Protein AF-A0A7X6P0I4-F1 (afdb_monomer_lite)

Radius of gyration: 16.03 Å; chains: 1; bounding box: 29×47×34 Å

Foldseek 3Di:
DQAPQFFDSGAADAECEAEAQADLCPNRRVRRPPHHVAYAHEHCDCPGPSNVVHPHYHNDHRVVVVVVVCVVVVNDDDPVVPPDDPPPPPPDD

Sequence (93 aa):
GHDRQIGTTGVVVNPDLYLAFGISGAVQHTAGLGHPDHIVSVNTDPHCPMMAMADLAVVADANATLDALAALLGFSQRIDDLDEPDAQEASHG

Structure (mmCIF, N/CA/C/O backbone):
data_AF-A0A7X6P0I4-F1
#
_entry.id   AF-A0A7X6P0I4-F1
#
loop_
_atom_site.group_PDB
_atom_site.id
_atom_site.type_symbol
_atom_site.label_atom_id
_atom_site.label_alt_id
_atom_site.label_comp_id
_atom_site.label_asym_id
_atom_site.label_entity_id
_atom_site.label_seq_id
_atom_site.pdbx_PDB_ins_code
_atom_site.Cartn_x
_atom_site.Cartn_y
_atom_site.Cartn_z
_atom_site.occupancy
_atom_site.B_iso_or_equiv
_atom_site.auth_seq_id
_atom_site.auth_comp_id
_atom_site.auth_asym_id
_atom_site.auth_atom_id
_atom_site.pdbx_PDB_model_num
ATOM 1 N N . GLY A 1 1 ? -2.806 19.301 0.437 1.00 52.19 1 GLY A N 1
ATOM 2 C CA . GLY A 1 1 ? -1.446 18.706 0.336 1.00 52.19 1 GLY A CA 1
ATOM 3 C C . GLY A 1 1 ? -1.253 17.602 1.359 1.00 52.19 1 GLY A C 1
ATOM 4 O O . GLY A 1 1 ? -1.021 16.460 0.990 1.00 52.19 1 GL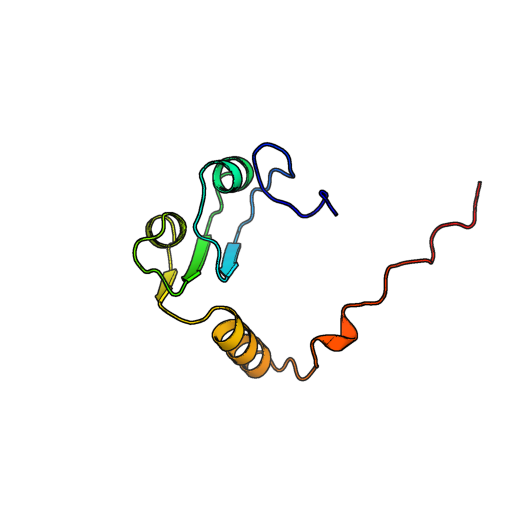Y A O 1
ATOM 5 N N . HIS A 1 2 ? -1.423 1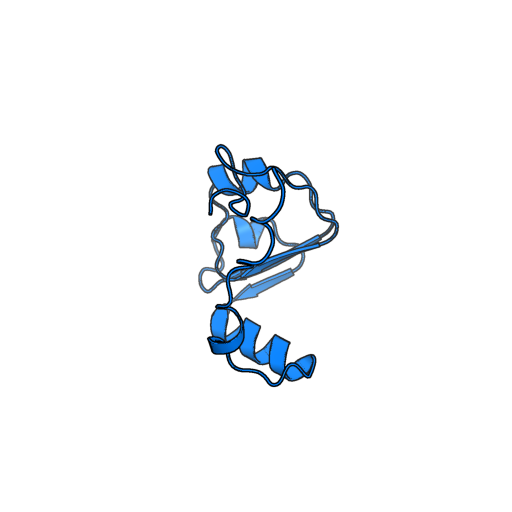7.938 2.637 1.00 62.81 2 HIS A N 1
ATOM 6 C CA . HIS A 1 2 ? -1.425 16.983 3.750 1.00 62.81 2 HIS A CA 1
ATOM 7 C C . HIS A 1 2 ? -2.764 16.241 3.905 1.00 62.81 2 HIS A C 1
ATOM 9 O O . HIS A 1 2 ? -2.798 15.153 4.464 1.00 62.81 2 HIS A O 1
ATOM 15 N N . ASP A 1 3 ? -3.847 16.781 3.341 1.00 74.38 3 ASP A N 1
ATOM 16 C CA . ASP A 1 3 ? -5.222 16.271 3.504 1.00 74.38 3 ASP A CA 1
ATOM 17 C C . ASP A 1 3 ? -5.449 14.889 2.877 1.00 74.38 3 ASP A C 1
ATOM 19 O O . ASP A 1 3 ? -6.446 14.236 3.151 1.00 74.38 3 ASP A O 1
ATOM 23 N N . ARG A 1 4 ? -4.527 14.436 2.019 1.00 82.06 4 ARG A N 1
ATOM 24 C CA . ARG A 1 4 ? -4.560 13.101 1.399 1.00 82.06 4 ARG A CA 1
ATOM 25 C C . ARG A 1 4 ? -3.466 12.172 1.925 1.00 82.06 4 ARG A C 1
ATOM 27 O O . ARG A 1 4 ? -3.428 11.006 1.546 1.00 82.06 4 ARG A O 1
ATOM 34 N N . GLN A 1 5 ? -2.552 12.676 2.756 1.00 88.12 5 GLN A N 1
ATOM 35 C CA . GLN A 1 5 ? -1.473 11.864 3.301 1.00 88.12 5 GLN A CA 1
ATOM 36 C C . GLN A 1 5 ? -2.029 10.986 4.419 1.00 88.12 5 GLN A C 1
ATOM 38 O O . GLN A 1 5 ? -2.546 11.505 5.401 1.00 88.12 5 GLN A O 1
ATOM 43 N N . ILE A 1 6 ? -1.886 9.670 4.293 1.00 88.69 6 ILE A N 1
ATOM 44 C CA . ILE A 1 6 ? -2.267 8.720 5.341 1.00 88.69 6 ILE A CA 1
ATOM 45 C C . ILE A 1 6 ? -1.093 8.556 6.309 1.00 88.69 6 ILE A C 1
ATOM 47 O O . ILE A 1 6 ? 0.048 8.374 5.877 1.00 88.69 6 ILE A O 1
ATOM 51 N N . GLY A 1 7 ? -1.361 8.614 7.614 1.00 87.19 7 GLY A N 1
ATOM 52 C CA . GLY A 1 7 ? -0.370 8.250 8.626 1.00 87.19 7 GLY A CA 1
ATOM 53 C C . GLY A 1 7 ? -0.430 9.046 9.925 1.00 87.19 7 GLY A C 1
ATOM 54 O O . GLY A 1 7 ? -1.349 9.822 10.158 1.00 87.19 7 GLY A O 1
ATOM 55 N N . THR A 1 8 ? 0.591 8.885 10.771 1.00 77.62 8 THR A N 1
ATOM 56 C CA . THR A 1 8 ? 0.663 9.447 12.138 1.00 77.62 8 THR A CA 1
ATOM 57 C C . THR A 1 8 ? 0.516 10.966 12.228 1.00 77.62 8 THR A C 1
ATOM 59 O O . THR A 1 8 ? 0.145 11.481 13.276 1.00 77.62 8 THR A O 1
ATOM 62 N N . THR A 1 9 ? 0.854 11.688 11.160 1.00 82.50 9 THR A N 1
ATOM 63 C CA . THR A 1 9 ? 0.737 13.155 11.066 1.00 82.50 9 THR A CA 1
ATOM 64 C C . THR A 1 9 ? -0.256 13.592 9.989 1.00 82.50 9 THR A C 1
ATOM 66 O O . THR A 1 9 ? -0.303 14.772 9.647 1.00 82.50 9 THR A O 1
ATOM 69 N N . GLY A 1 10 ? -0.971 12.635 9.399 1.00 83.81 10 GLY A N 1
ATOM 70 C CA . GLY A 1 10 ? -1.895 12.836 8.295 1.00 83.81 10 GLY A CA 1
ATOM 71 C C . GLY A 1 10 ? -3.311 12.409 8.669 1.00 83.81 10 GLY A C 1
ATOM 72 O O . GLY A 1 10 ? -3.716 12.471 9.829 1.00 83.81 10 GLY A O 1
ATOM 73 N N . VAL A 1 11 ? -4.067 11.979 7.669 1.00 87.56 11 VAL A N 1
ATOM 74 C CA . VAL A 1 11 ? -5.438 11.502 7.824 1.00 87.56 11 VAL A CA 1
ATOM 75 C C . VAL A 1 11 ? -5.443 10.043 8.266 1.00 87.56 11 VAL A C 1
ATOM 77 O O . VAL A 1 11 ? -4.640 9.227 7.805 1.00 87.56 11 VAL A O 1
ATOM 80 N N . VAL A 1 12 ? -6.379 9.732 9.161 1.00 90.69 12 VAL A N 1
ATOM 81 C CA . VAL A 1 12 ? -6.724 8.361 9.530 1.00 90.69 12 VAL A CA 1
ATOM 82 C C . VAL A 1 12 ? -7.923 7.922 8.697 1.00 90.69 12 VAL A C 1
ATOM 84 O O . VAL A 1 12 ? -8.925 8.634 8.639 1.00 90.69 12 VAL A O 1
ATOM 87 N N . VAL A 1 13 ? -7.823 6.763 8.056 1.00 92.00 13 VAL A N 1
ATOM 88 C CA . VAL A 1 13 ? -8.870 6.186 7.204 1.00 92.00 13 VAL A CA 1
ATOM 89 C C . VAL A 1 13 ? -9.265 4.795 7.699 1.00 92.00 13 VAL A C 1
ATOM 91 O O . VAL A 1 13 ? -8.545 4.193 8.490 1.00 92.00 13 VAL A O 1
ATOM 94 N N . ASN A 1 14 ? -10.421 4.294 7.256 1.00 93.56 14 ASN A N 1
ATOM 95 C CA . ASN A 1 14 ? -10.853 2.915 7.499 1.00 93.56 14 ASN A CA 1
ATOM 96 C C . ASN A 1 14 ? -11.646 2.390 6.285 1.00 93.56 14 ASN A C 1
ATOM 98 O O . ASN A 1 14 ? -12.876 2.410 6.317 1.00 93.56 14 ASN A O 1
ATOM 102 N N . PRO A 1 15 ? -10.971 2.071 5.167 1.00 94.56 15 PRO A N 1
ATOM 103 C CA . PRO A 1 15 ? -11.640 1.775 3.904 1.00 94.56 15 PRO A CA 1
ATOM 104 C C . PRO A 1 15 ? -12.024 0.296 3.769 1.00 94.56 15 PRO A C 1
ATOM 106 O O . PRO A 1 15 ? -11.266 -0.577 4.174 1.00 94.56 15 PRO A O 1
ATOM 109 N N . ASP A 1 16 ? -13.124 0.008 3.074 1.00 97.50 16 ASP A N 1
ATOM 110 C CA . ASP A 1 16 ? -13.499 -1.374 2.730 1.00 97.50 16 ASP A CA 1
ATOM 111 C C . ASP A 1 16 ? -12.447 -2.032 1.806 1.00 97.50 16 ASP A C 1
ATOM 113 O O . ASP A 1 16 ? -12.164 -3.224 1.886 1.00 97.50 16 ASP A O 1
ATOM 117 N N . LEU A 1 17 ? -11.818 -1.247 0.924 1.00 96.75 17 LEU A N 1
ATOM 118 C CA . LEU A 1 17 ? -10.745 -1.696 0.037 1.00 96.75 17 LEU A CA 1
ATOM 119 C C . LEU A 1 17 ? -9.614 -0.671 -0.002 1.00 96.75 17 LEU A C 1
ATOM 121 O O . LEU A 1 17 ? -9.817 0.492 -0.358 1.00 96.75 17 LEU A O 1
ATOM 125 N N . TYR A 1 18 ? -8.403 -1.131 0.292 1.00 97.38 18 TYR A N 1
ATOM 126 C CA . TYR A 1 18 ? -7.181 -0.350 0.198 1.00 97.38 18 TYR A CA 1
ATOM 127 C C . TYR A 1 18 ? -6.268 -0.877 -0.913 1.00 97.38 18 TYR A C 1
ATOM 129 O O . TYR A 1 18 ? -5.835 -2.029 -0.891 1.00 97.38 18 TYR A O 1
ATOM 137 N N . LEU A 1 19 ? -5.948 -0.014 -1.882 1.00 97.31 19 LEU A N 1
ATOM 138 C CA . LEU A 1 19 ? -5.046 -0.323 -2.992 1.00 97.31 19 LEU A CA 1
ATOM 139 C C . LEU A 1 19 ? -3.689 0.363 -2.778 1.00 97.31 19 LEU A C 1
ATOM 141 O O . LEU A 1 19 ? -3.563 1.582 -2.891 1.00 97.31 19 LEU A O 1
ATOM 145 N N . ALA A 1 20 ? -2.663 -0.428 -2.483 1.00 97.25 20 ALA A N 1
ATOM 146 C CA . ALA A 1 20 ? -1.307 0.023 -2.215 1.00 97.25 20 ALA A CA 1
ATOM 147 C C . ALA A 1 20 ? -0.397 -0.172 -3.436 1.00 97.25 20 ALA A C 1
ATOM 149 O O . ALA A 1 20 ? 0.235 -1.213 -3.600 1.00 97.25 20 ALA A O 1
ATOM 150 N N . PHE A 1 21 ? -0.278 0.855 -4.276 1.00 97.75 21 PHE A N 1
ATOM 151 C CA . PHE A 1 21 ? 0.655 0.870 -5.406 1.00 97.75 21 PHE A CA 1
ATOM 152 C C . PHE A 1 21 ? 1.986 1.514 -4.991 1.00 97.75 21 PHE A C 1
ATOM 154 O O . PHE A 1 21 ? 2.044 2.709 -4.714 1.00 97.75 21 PHE A O 1
ATOM 161 N N . GLY A 1 22 ? 3.058 0.721 -4.904 1.00 96.88 22 GLY A N 1
ATOM 162 C CA . GLY A 1 22 ? 4.408 1.199 -4.576 1.00 96.88 22 GLY A CA 1
ATOM 163 C C . GLY A 1 22 ? 4.620 1.612 -3.112 1.00 96.88 22 GLY A C 1
ATOM 164 O O . GLY A 1 22 ? 5.643 2.208 -2.780 1.00 96.88 22 GLY A O 1
ATOM 165 N N . ILE A 1 23 ? 3.683 1.297 -2.213 1.00 97.12 23 ILE A N 1
ATOM 166 C CA . ILE A 1 23 ? 3.781 1.630 -0.786 1.00 97.12 23 ILE A CA 1
ATOM 167 C C . ILE A 1 23 ? 4.502 0.506 -0.043 1.00 97.12 23 ILE A C 1
ATOM 169 O O . ILE A 1 23 ? 4.119 -0.656 -0.139 1.00 97.12 23 ILE A O 1
ATOM 173 N N . SER A 1 24 ? 5.542 0.845 0.720 1.00 95.38 24 SER A N 1
ATOM 174 C CA . SER A 1 24 ? 6.308 -0.134 1.506 1.00 95.38 24 SER A CA 1
ATOM 175 C C . SER A 1 24 ? 5.601 -0.565 2.793 1.00 95.38 24 SER A C 1
ATOM 177 O O . SER A 1 24 ? 5.847 -1.656 3.293 1.00 95.38 24 SER A O 1
ATOM 179 N N . GLY A 1 25 ? 4.712 0.273 3.334 1.00 93.31 25 GLY A N 1
ATOM 180 C CA . GLY A 1 25 ? 4.010 0.010 4.593 1.00 93.31 25 GLY A CA 1
ATOM 181 C C . GLY A 1 25 ? 4.813 0.389 5.836 1.00 93.31 25 GLY A C 1
ATOM 182 O O . GLY A 1 25 ? 4.776 -0.324 6.834 1.00 93.31 25 GLY A O 1
ATOM 183 N N . ALA A 1 26 ? 5.546 1.506 5.792 1.00 93.56 26 ALA A N 1
ATOM 184 C CA . ALA A 1 26 ? 6.183 2.069 6.981 1.00 93.56 26 ALA A CA 1
ATOM 185 C C . ALA A 1 26 ? 5.165 2.262 8.123 1.00 93.56 26 ALA A C 1
ATOM 187 O O . ALA A 1 26 ? 4.019 2.637 7.874 1.00 93.56 26 ALA A O 1
ATOM 188 N N . VAL A 1 27 ? 5.594 2.059 9.374 1.00 91.31 27 VAL A N 1
ATOM 189 C CA . VAL A 1 27 ? 4.721 2.117 10.568 1.00 91.31 27 VAL A CA 1
ATOM 190 C C . VAL A 1 27 ? 3.936 3.427 10.648 1.00 91.31 27 VAL A C 1
ATOM 192 O O . VAL A 1 27 ? 2.777 3.448 11.051 1.00 91.31 27 VAL A O 1
ATOM 195 N N . GLN A 1 28 ? 4.547 4.532 10.224 1.00 91.00 28 GLN A N 1
ATOM 196 C CA . GLN A 1 28 ? 3.906 5.839 10.206 1.00 91.00 28 GLN A CA 1
ATOM 197 C C . GLN A 1 28 ? 2.705 5.871 9.261 1.00 91.00 28 GLN A C 1
ATOM 199 O O . GLN A 1 28 ? 1.717 6.514 9.586 1.00 91.00 28 GLN A O 1
ATOM 204 N N . HIS A 1 29 ? 2.780 5.174 8.125 1.00 91.62 29 HIS A N 1
ATOM 205 C 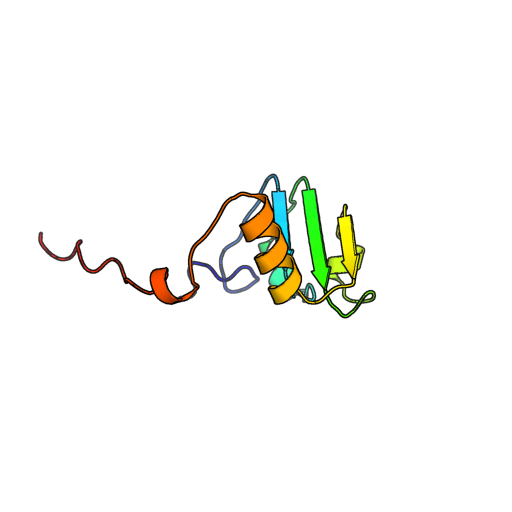CA . HIS A 1 29 ? 1.684 5.050 7.164 1.00 91.62 29 HIS A CA 1
ATOM 206 C C . HIS A 1 29 ? 0.592 4.130 7.708 1.00 91.62 29 HIS A C 1
ATOM 208 O O . HIS A 1 29 ? -0.578 4.500 7.737 1.00 91.62 29 HIS A O 1
ATOM 214 N N . THR A 1 30 ? 0.969 2.944 8.190 1.00 91.69 30 THR A N 1
ATOM 215 C CA . THR A 1 30 ? 0.003 1.927 8.638 1.00 91.69 30 THR A CA 1
ATOM 216 C C . THR A 1 30 ? -0.784 2.364 9.867 1.00 91.69 30 THR A C 1
ATOM 218 O O . THR A 1 30 ? -1.962 2.044 9.971 1.00 91.69 30 THR A O 1
ATOM 221 N N . ALA A 1 31 ? -0.191 3.176 10.745 1.00 91.06 31 ALA A N 1
ATOM 222 C CA . ALA A 1 31 ? -0.892 3.762 11.885 1.00 91.06 31 ALA A CA 1
ATOM 223 C C . ALA A 1 31 ? -2.092 4.643 11.483 1.00 91.06 31 ALA A C 1
ATOM 225 O O . ALA A 1 31 ? -3.023 4.790 12.269 1.00 91.06 31 ALA A O 1
ATOM 226 N N . GLY A 1 32 ? -2.079 5.223 10.277 1.00 90.75 32 GLY A N 1
ATOM 227 C CA . GLY A 1 32 ? -3.207 5.986 9.735 1.00 90.75 32 GLY A CA 1
ATOM 228 C C . GLY A 1 32 ? -4.162 5.167 8.864 1.00 90.75 32 GLY A C 1
ATOM 229 O O . GLY A 1 32 ? -5.221 5.668 8.508 1.00 90.75 32 GLY A O 1
ATOM 230 N N . LEU A 1 33 ? -3.824 3.927 8.500 1.00 93.06 33 LEU A N 1
ATOM 231 C CA . LEU A 1 33 ? -4.645 3.106 7.600 1.00 93.06 33 LEU A CA 1
ATOM 232 C C . LEU A 1 33 ? -5.863 2.469 8.300 1.00 93.06 33 LEU A C 1
ATOM 234 O O . LEU A 1 33 ? -6.799 2.047 7.627 1.00 93.06 33 LEU A O 1
ATOM 238 N N . GLY A 1 34 ? -5.855 2.407 9.635 1.00 87.88 34 GLY A N 1
ATOM 239 C CA . GLY A 1 34 ? -6.923 1.774 10.405 1.00 87.88 34 GLY A CA 1
ATOM 240 C C . GLY A 1 34 ? -6.960 0.257 10.198 1.00 87.88 34 GLY A C 1
ATOM 241 O O . GLY A 1 34 ? -5.926 -0.410 10.273 1.00 87.88 34 GLY A O 1
ATOM 242 N N . HIS A 1 35 ? -8.156 -0.279 9.958 1.00 89.44 35 HIS A N 1
ATOM 243 C CA . HIS A 1 35 ? -8.438 -1.703 9.768 1.00 89.44 35 HIS A CA 1
ATOM 244 C C . HIS A 1 35 ? -9.250 -1.914 8.486 1.00 89.44 35 HIS A C 1
ATOM 246 O O . HIS A 1 35 ? -10.459 -2.133 8.562 1.00 89.44 35 HIS A O 1
ATOM 252 N N . PRO A 1 36 ? -8.609 -1.809 7.311 1.00 94.56 36 PRO A N 1
ATOM 253 C CA . PRO A 1 36 ? -9.295 -2.051 6.056 1.00 94.56 36 PRO A CA 1
ATOM 254 C C . PRO A 1 36 ? -9.791 -3.494 5.967 1.00 94.56 36 PRO A C 1
ATOM 256 O O . PRO A 1 36 ? -9.099 -4.406 6.424 1.00 94.56 36 PRO A O 1
ATOM 259 N N . ASP A 1 37 ? -10.957 -3.696 5.349 1.00 96.00 37 ASP A N 1
ATOM 260 C CA . ASP A 1 37 ? -11.503 -5.047 5.155 1.00 96.00 37 ASP A CA 1
ATOM 261 C C . ASP A 1 37 ? -10.664 -5.840 4.145 1.00 96.00 37 ASP A C 1
ATOM 263 O O . ASP A 1 37 ? -10.458 -7.043 4.318 1.00 96.00 37 ASP A O 1
ATOM 267 N N . HIS A 1 38 ? -10.154 -5.157 3.111 1.00 97.69 38 HIS A N 1
ATOM 268 C CA . HIS A 1 38 ? -9.297 -5.742 2.085 1.00 97.69 38 HIS A CA 1
ATOM 269 C C . HIS A 1 38 ? -8.099 -4.861 1.729 1.00 97.69 38 HIS A C 1
ATOM 271 O O . HIS A 1 38 ? -8.234 -3.655 1.503 1.00 97.69 38 HIS A O 1
ATOM 277 N N . ILE A 1 39 ? -6.928 -5.480 1.585 1.00 97.94 39 ILE A N 1
ATOM 278 C CA . ILE A 1 39 ? -5.695 -4.840 1.122 1.00 97.94 39 ILE A CA 1
ATOM 279 C C . ILE A 1 39 ? -5.177 -5.547 -0.136 1.00 97.94 39 ILE A C 1
ATOM 281 O O . ILE A 1 39 ? -4.890 -6.746 -0.133 1.00 97.94 39 ILE A O 1
ATOM 285 N N . VAL A 1 40 ? -4.959 -4.772 -1.199 1.00 98.38 40 VAL A N 1
ATOM 286 C CA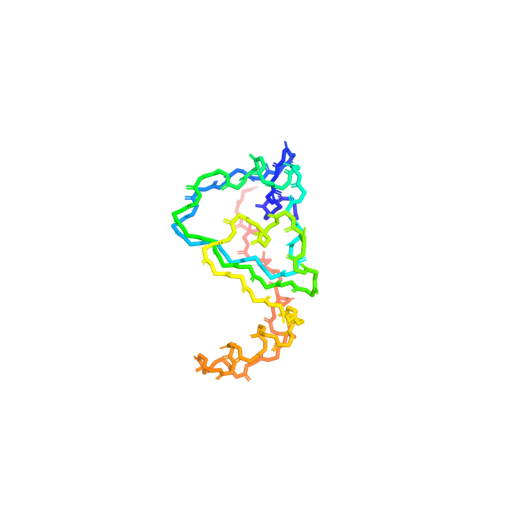 . VAL A 1 40 ? -4.216 -5.198 -2.393 1.00 98.38 40 VAL A CA 1
ATOM 287 C C . VAL A 1 40 ? -2.915 -4.413 -2.458 1.00 98.38 40 VAL A C 1
ATOM 289 O O . VAL A 1 40 ? -2.939 -3.186 -2.425 1.00 98.38 40 VAL A O 1
ATOM 292 N N . SER A 1 41 ? -1.782 -5.100 -2.580 1.00 98.38 41 SER A N 1
ATOM 293 C CA . SER A 1 41 ? -0.461 -4.475 -2.655 1.00 98.38 41 SER A CA 1
ATOM 294 C C . SER A 1 41 ? 0.255 -4.831 -3.950 1.00 98.38 41 SER A C 1
ATOM 296 O O . SER A 1 41 ? 0.344 -6.000 -4.321 1.00 98.38 41 SER A O 1
ATOM 298 N N . VAL A 1 42 ? 0.808 -3.814 -4.610 1.00 98.69 42 VAL A N 1
ATOM 299 C CA . VAL A 1 42 ? 1.685 -3.943 -5.776 1.00 98.69 42 VAL A CA 1
ATOM 300 C C . VAL A 1 42 ? 3.016 -3.291 -5.442 1.00 98.69 42 VAL A C 1
ATOM 302 O O . VAL A 1 42 ? 3.081 -2.080 -5.218 1.00 98.69 42 VAL A O 1
ATOM 305 N N . ASN A 1 43 ? 4.085 -4.078 -5.390 1.00 98.44 43 ASN A N 1
ATOM 306 C CA . ASN A 1 43 ? 5.415 -3.567 -5.073 1.00 98.44 43 ASN A CA 1
ATOM 307 C C . ASN A 1 43 ? 6.502 -4.407 -5.752 1.00 98.44 43 ASN A C 1
ATOM 309 O O . ASN A 1 43 ? 6.352 -5.615 -5.909 1.00 98.44 43 ASN A O 1
ATOM 313 N N . THR A 1 44 ? 7.622 -3.789 -6.120 1.00 98.12 44 THR A N 1
ATOM 314 C CA . THR A 1 44 ? 8.788 -4.511 -6.648 1.00 98.12 44 THR A CA 1
ATOM 315 C C . THR A 1 44 ? 9.537 -5.277 -5.560 1.00 98.12 44 THR A C 1
ATOM 317 O O . THR A 1 44 ? 10.224 -6.247 -5.869 1.00 98.12 44 THR A O 1
ATOM 320 N N . ASP A 1 45 ? 9.426 -4.844 -4.300 1.00 97.69 45 ASP A N 1
ATOM 321 C CA . ASP A 1 45 ? 9.976 -5.550 -3.145 1.00 97.69 45 ASP A CA 1
ATOM 322 C C . ASP A 1 45 ? 8.926 -6.511 -2.550 1.00 97.69 45 ASP A C 1
ATOM 324 O O . ASP A 1 45 ? 7.987 -6.052 -1.892 1.00 97.69 45 ASP A O 1
ATOM 328 N N . PRO A 1 46 ? 9.072 -7.840 -2.731 1.00 97.25 46 PRO A N 1
ATOM 329 C CA . PRO A 1 46 ? 8.145 -8.828 -2.178 1.00 97.25 46 PRO A CA 1
ATOM 330 C C . PRO A 1 46 ? 8.217 -8.951 -0.651 1.00 97.25 46 PRO A C 1
ATOM 332 O O . PRO A 1 46 ? 7.378 -9.624 -0.055 1.00 97.25 46 PRO A O 1
ATOM 335 N N . HIS A 1 47 ? 9.229 -8.359 -0.014 1.00 97.12 47 HIS A N 1
ATOM 336 C CA . HIS A 1 47 ? 9.482 -8.491 1.417 1.00 97.12 47 HIS A CA 1
ATOM 337 C C . HIS A 1 47 ? 9.070 -7.251 2.215 1.00 97.12 47 HIS A C 1
ATOM 339 O O . HIS A 1 47 ? 9.270 -7.217 3.432 1.00 97.12 47 HIS A O 1
ATOM 345 N N . CYS A 1 48 ? 8.493 -6.236 1.566 1.00 97.25 48 CYS A N 1
ATOM 346 C CA . CYS A 1 48 ? 8.087 -5.031 2.271 1.00 97.25 48 CYS A CA 1
ATOM 347 C C . CYS A 1 48 ? 6.866 -5.290 3.185 1.00 97.25 48 CYS A C 1
ATOM 349 O O . CYS A 1 48 ? 6.030 -6.149 2.881 1.00 97.25 48 CYS A O 1
ATOM 351 N N . PRO A 1 49 ? 6.724 -4.550 4.303 1.00 97.00 49 PRO A N 1
ATOM 352 C CA . PRO A 1 49 ? 5.622 -4.739 5.248 1.00 97.00 49 PRO A CA 1
ATOM 353 C C . PRO A 1 49 ? 4.224 -4.745 4.618 1.00 97.00 49 PRO A C 1
ATOM 355 O O . PRO A 1 49 ? 3.390 -5.558 5.005 1.00 97.00 49 PRO A O 1
ATOM 358 N N . MET A 1 50 ? 3.961 -3.873 3.639 1.00 97.50 50 MET A N 1
ATOM 359 C CA . MET A 1 50 ? 2.652 -3.803 2.976 1.00 97.50 50 MET A CA 1
ATOM 360 C C . MET A 1 50 ? 2.298 -5.094 2.238 1.00 97.50 50 MET A C 1
ATOM 362 O O . MET A 1 50 ? 1.158 -5.543 2.314 1.00 97.50 50 MET A O 1
ATOM 366 N N . MET A 1 51 ? 3.280 -5.738 1.602 1.00 97.62 51 MET A N 1
ATOM 367 C CA . MET A 1 51 ? 3.079 -7.021 0.922 1.00 97.62 51 MET A CA 1
ATOM 368 C C . MET A 1 51 ? 2.729 -8.138 1.910 1.00 97.62 51 MET A C 1
ATOM 370 O O . MET A 1 51 ? 1.928 -9.004 1.583 1.00 97.62 51 MET A O 1
ATOM 374 N N . ALA A 1 52 ? 3.279 -8.098 3.128 1.00 96.44 52 ALA A N 1
ATOM 375 C CA . ALA A 1 52 ? 2.968 -9.072 4.175 1.00 96.44 52 ALA A CA 1
ATOM 376 C C . ALA A 1 52 ? 1.576 -8.875 4.805 1.00 96.44 52 ALA A C 1
ATOM 378 O O . ALA A 1 52 ? 1.016 -9.828 5.340 1.00 96.44 52 ALA A O 1
ATOM 379 N N . MET A 1 53 ? 1.033 -7.654 4.769 1.00 95.31 53 MET A N 1
ATOM 380 C CA . MET A 1 53 ? -0.309 -7.343 5.283 1.00 95.31 53 MET A CA 1
ATOM 381 C C . MET A 1 53 ? -1.418 -7.550 4.243 1.00 95.31 53 MET A C 1
ATOM 383 O O . MET A 1 53 ? -2.585 -7.551 4.616 1.00 95.31 53 MET A O 1
ATOM 387 N N . ALA A 1 54 ? -1.077 -7.667 2.958 1.00 97.75 54 ALA A N 1
ATOM 388 C CA . ALA A 1 54 ? -2.049 -7.698 1.874 1.00 97.75 54 ALA A CA 1
ATOM 389 C C . ALA A 1 54 ? -2.755 -9.053 1.730 1.00 97.75 54 ALA A C 1
ATOM 391 O O . ALA A 1 54 ? -2.114 -10.102 1.780 1.00 97.75 54 ALA A O 1
ATOM 392 N N . ASP A 1 55 ? -4.056 -9.022 1.438 1.00 98.31 55 ASP A N 1
ATOM 393 C CA . ASP A 1 55 ? -4.824 -10.204 1.026 1.00 98.31 55 ASP A CA 1
ATOM 394 C C . ASP A 1 55 ? -4.421 -10.662 -0.381 1.00 98.31 55 ASP A C 1
ATOM 396 O O . ASP A 1 55 ? -4.402 -11.855 -0.690 1.00 98.31 55 ASP A O 1
ATOM 400 N N . LEU A 1 56 ? -4.071 -9.699 -1.240 1.00 98.12 56 LEU A N 1
ATOM 401 C CA . LEU A 1 56 ? -3.520 -9.930 -2.570 1.00 98.12 56 LEU A CA 1
ATOM 402 C C . LEU A 1 56 ? -2.229 -9.130 -2.744 1.00 98.12 56 LEU A C 1
ATOM 404 O O . LEU A 1 56 ? -2.249 -7.901 -2.787 1.00 98.12 56 LEU A O 1
ATOM 408 N N . ALA A 1 57 ? -1.112 -9.834 -2.905 1.00 98.12 57 ALA A N 1
ATOM 409 C CA . ALA A 1 57 ? 0.203 -9.244 -3.119 1.00 98.12 57 ALA A CA 1
ATOM 410 C C . ALA A 1 57 ? 0.725 -9.572 -4.526 1.00 98.12 57 ALA A C 1
ATOM 412 O O . ALA A 1 57 ? 0.825 -10.740 -4.908 1.00 98.12 57 ALA A O 1
ATOM 413 N N . VAL A 1 58 ? 1.081 -8.542 -5.294 1.00 98.38 58 VAL A N 1
ATOM 414 C CA . VAL A 1 58 ? 1.603 -8.656 -6.663 1.00 98.38 58 VAL A CA 1
ATOM 415 C C . VAL A 1 58 ? 3.002 -8.055 -6.726 1.00 98.38 58 VAL A C 1
ATOM 417 O O . VAL A 1 58 ? 3.209 -6.883 -6.416 1.00 98.38 58 VAL A O 1
ATOM 420 N N . VAL A 1 59 ? 3.972 -8.864 -7.149 1.00 98.44 59 VAL A N 1
ATOM 421 C CA . VAL A 1 59 ? 5.361 -8.420 -7.312 1.00 98.44 59 VAL A CA 1
ATOM 422 C C . VAL A 1 59 ? 5.540 -7.848 -8.714 1.00 98.44 59 VAL A C 1
ATOM 424 O O . VAL A 1 59 ? 5.752 -8.597 -9.668 1.00 98.44 59 VAL A O 1
ATOM 427 N N . ALA A 1 60 ? 5.400 -6.531 -8.851 1.00 98.12 60 ALA A N 1
ATOM 428 C CA . ALA A 1 60 ? 5.460 -5.832 -10.133 1.00 98.12 60 ALA A CA 1
ATOM 429 C C . ALA A 1 60 ? 5.780 -4.339 -9.956 1.00 98.12 60 ALA A C 1
ATOM 431 O O . ALA A 1 60 ? 5.717 -3.799 -8.850 1.00 98.12 60 ALA A O 1
ATOM 432 N N . ASP A 1 61 ? 6.103 -3.666 -11.064 1.00 97.75 61 ASP A N 1
ATOM 433 C CA . ASP A 1 61 ? 6.178 -2.205 -11.103 1.00 97.75 61 ASP A CA 1
ATOM 434 C C . ASP A 1 61 ? 4.779 -1.595 -10.940 1.00 97.75 61 ASP A C 1
ATOM 436 O O . ASP A 1 61 ? 3.826 -1.979 -11.625 1.00 97.75 61 ASP A O 1
ATOM 440 N N . ALA A 1 62 ? 4.655 -0.651 -10.009 1.00 96.75 62 ALA A N 1
ATOM 441 C CA . ALA A 1 62 ? 3.373 -0.081 -9.620 1.00 96.75 62 ALA A CA 1
ATOM 442 C C . ALA A 1 62 ? 2.742 0.770 -10.732 1.00 96.75 62 ALA A C 1
ATOM 444 O O . ALA A 1 62 ? 1.543 0.644 -10.972 1.00 96.75 62 ALA A O 1
ATOM 445 N N . ASN A 1 63 ? 3.541 1.583 -11.432 1.00 95.56 63 ASN A N 1
ATOM 446 C CA . ASN A 1 63 ? 3.046 2.468 -12.488 1.00 95.56 63 ASN A CA 1
ATOM 447 C C . ASN A 1 63 ? 2.593 1.655 -13.701 1.00 95.56 63 ASN A C 1
ATOM 449 O O . ASN A 1 63 ? 1.464 1.809 -14.152 1.00 95.56 63 ASN A O 1
ATOM 453 N N . ALA A 1 64 ? 3.417 0.707 -14.156 1.00 95.56 64 ALA A N 1
ATOM 454 C CA . ALA A 1 64 ? 3.058 -0.174 -15.264 1.00 95.56 64 ALA A CA 1
ATOM 455 C C . ALA A 1 64 ? 1.799 -1.007 -14.960 1.00 95.56 64 ALA A C 1
ATOM 457 O O . ALA A 1 64 ? 0.965 -1.230 -15.839 1.00 95.56 64 ALA A O 1
ATOM 458 N N . THR A 1 65 ? 1.639 -1.456 -13.711 1.00 96.50 65 THR A N 1
ATOM 459 C CA . THR A 1 65 ? 0.435 -2.185 -13.283 1.00 96.50 65 THR A CA 1
ATOM 460 C C . THR A 1 65 ? -0.793 -1.276 -13.266 1.00 96.50 65 THR A C 1
ATOM 462 O O . THR A 1 65 ? -1.866 -1.700 -13.695 1.00 96.50 65 THR A O 1
ATOM 465 N N . LEU A 1 66 ? -0.647 -0.033 -12.798 1.00 94.81 66 LEU A N 1
ATOM 466 C CA . LEU A 1 66 ? -1.730 0.947 -12.786 1.00 94.81 66 LEU A CA 1
ATOM 467 C C . LEU A 1 66 ? -2.172 1.310 -14.211 1.00 94.81 66 LEU A C 1
ATOM 469 O O . LEU A 1 66 ? -3.371 1.319 -14.477 1.00 94.81 66 LEU A O 1
ATOM 473 N N . ASP A 1 67 ? -1.229 1.508 -15.135 1.00 93.38 67 ASP A N 1
ATOM 474 C CA . ASP A 1 67 ? -1.511 1.769 -16.552 1.00 93.38 67 ASP A CA 1
ATOM 475 C C . ASP A 1 67 ? -2.277 0.604 -17.19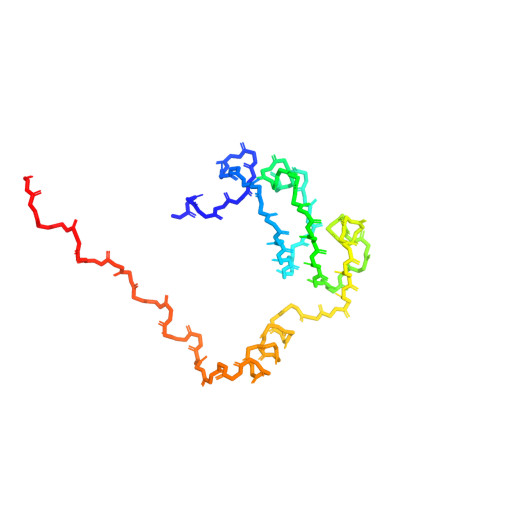6 1.00 93.38 67 ASP A C 1
ATOM 477 O O . ASP A 1 67 ? -3.282 0.801 -17.884 1.00 93.38 67 ASP A O 1
ATOM 481 N N . ALA A 1 68 ? -1.841 -0.633 -16.936 1.00 94.12 68 ALA A N 1
ATOM 482 C CA . ALA A 1 68 ? -2.515 -1.828 -17.435 1.00 94.12 68 ALA A CA 1
ATOM 483 C C . ALA A 1 68 ? -3.932 -1.980 -16.856 1.00 94.12 68 ALA A C 1
ATOM 485 O O . ALA A 1 68 ? -4.865 -2.332 -17.583 1.00 94.12 68 ALA A O 1
ATOM 486 N N . LEU A 1 69 ? -4.107 -1.691 -15.562 1.00 93.81 69 LEU A N 1
ATOM 487 C CA . LEU A 1 69 ? -5.412 -1.702 -14.904 1.00 93.81 69 LEU A CA 1
ATOM 488 C C . LEU A 1 69 ? -6.335 -0.626 -15.487 1.00 93.81 69 LEU A C 1
ATOM 490 O O . LEU A 1 69 ? -7.489 -0.918 -15.798 1.00 93.81 69 LEU A O 1
ATOM 494 N N . ALA A 1 70 ? -5.832 0.594 -15.677 1.00 91.69 70 ALA A N 1
ATOM 495 C CA . ALA A 1 70 ? -6.585 1.693 -16.268 1.00 91.69 70 ALA A CA 1
ATOM 496 C C . ALA A 1 70 ? -7.071 1.334 -17.681 1.00 91.69 70 ALA A C 1
ATOM 498 O O . ALA A 1 70 ? -8.266 1.444 -17.968 1.00 91.69 70 ALA A O 1
ATOM 499 N N . ALA A 1 71 ? -6.179 0.803 -18.522 1.00 90.50 71 ALA A N 1
ATOM 500 C CA . ALA A 1 71 ? -6.521 0.350 -19.866 1.00 90.50 71 ALA A CA 1
ATOM 501 C C . ALA A 1 71 ? -7.586 -0.761 -19.855 1.00 90.50 71 ALA A C 1
ATOM 503 O O . ALA A 1 71 ? -8.533 -0.716 -20.643 1.00 90.50 71 ALA A O 1
ATOM 504 N N . LEU A 1 72 ? -7.472 -1.735 -18.943 1.00 94.25 72 LEU A N 1
ATOM 505 C CA . LEU A 1 72 ? -8.449 -2.820 -18.797 1.00 94.25 72 LEU A CA 1
ATOM 506 C C . LEU A 1 72 ? -9.836 -2.305 -18.391 1.00 94.25 72 LEU A C 1
ATOM 508 O O . LEU A 1 72 ? -10.850 -2.818 -18.862 1.00 94.25 72 LEU A O 1
ATOM 512 N N . LEU A 1 73 ? -9.879 -1.285 -17.535 1.00 93.44 73 LEU A N 1
ATOM 513 C CA . LEU A 1 73 ? -11.113 -0.635 -17.091 1.00 93.44 73 LEU A CA 1
ATOM 514 C C . LEU A 1 73 ? -11.697 0.330 -18.138 1.00 93.44 73 LEU A C 1
ATOM 516 O O . LEU A 1 73 ? -12.743 0.931 -17.898 1.00 93.44 73 LEU A O 1
ATOM 520 N N . GLY A 1 74 ? -11.058 0.474 -19.302 1.00 89.88 74 GLY A N 1
ATOM 521 C CA . GLY A 1 74 ? -11.505 1.375 -20.362 1.00 89.88 74 GLY A CA 1
ATOM 522 C C . GLY A 1 74 ? -11.175 2.848 -20.104 1.00 89.88 74 GLY A C 1
ATOM 523 O O . GLY A 1 74 ? -11.703 3.715 -20.803 1.00 89.88 74 GLY A O 1
ATOM 524 N N . PHE A 1 75 ? -10.301 3.152 -19.139 1.00 85.38 75 PHE A N 1
ATOM 525 C CA . PHE A 1 75 ? -9.748 4.495 -18.990 1.00 85.38 75 PHE A CA 1
ATOM 526 C C . PHE A 1 75 ? -8.723 4.732 -20.101 1.00 85.38 75 PHE A C 1
ATOM 528 O O . PHE A 1 75 ? -7.706 4.051 -20.191 1.00 85.38 75 PHE A O 1
ATOM 535 N N . SER A 1 76 ? -9.017 5.697 -20.974 1.00 68.44 76 SER A N 1
ATOM 536 C CA . SER A 1 76 ? -8.215 5.983 -22.170 1.00 68.44 76 SER A CA 1
ATOM 537 C C . SER A 1 76 ? -7.369 7.265 -22.070 1.00 68.44 76 SER A C 1
ATOM 539 O O . SER A 1 76 ? -6.872 7.711 -23.102 1.00 68.44 76 SER A O 1
ATOM 541 N N . GLN A 1 77 ? -7.208 7.893 -20.897 1.00 58.31 77 GLN A N 1
ATOM 542 C CA . GLN A 1 77 ? -6.656 9.259 -20.819 1.00 58.31 77 GLN A CA 1
ATOM 543 C C . GLN A 1 77 ? -5.333 9.405 -20.061 1.00 58.31 77 GLN A C 1
ATOM 545 O O . GLN A 1 77 ? -5.039 8.676 -19.115 1.00 58.31 77 GLN A O 1
ATOM 550 N N . ARG A 1 78 ? -4.539 10.361 -20.565 1.00 57.28 78 ARG A N 1
ATOM 551 C CA . ARG A 1 78 ? -3.165 10.715 -20.190 1.00 57.28 78 ARG A CA 1
ATOM 552 C C . ARG A 1 78 ? -3.136 11.389 -18.817 1.00 57.28 78 ARG A C 1
ATOM 554 O O . ARG A 1 78 ? -4.022 12.165 -18.489 1.00 57.28 78 ARG A O 1
ATOM 561 N N . ILE A 1 79 ? -2.055 11.153 -18.073 1.00 54.00 79 ILE A N 1
ATOM 562 C CA . ILE A 1 79 ? -1.773 11.732 -16.743 1.00 54.00 79 ILE A CA 1
ATOM 563 C C . ILE A 1 79 ? -1.908 13.275 -16.709 1.00 54.00 79 ILE A C 1
ATOM 565 O O . ILE A 1 79 ? -2.179 13.835 -15.653 1.00 54.00 79 ILE A O 1
ATOM 569 N N . ASP A 1 80 ? -1.795 13.946 -17.860 1.00 56.62 80 ASP A N 1
ATOM 570 C CA . ASP A 1 80 ? -1.881 15.405 -18.023 1.00 56.62 80 ASP A CA 1
ATOM 571 C C . ASP A 1 80 ? -3.259 16.021 -17.667 1.00 56.62 80 ASP A C 1
ATOM 573 O O . ASP A 1 80 ? -3.335 17.226 -17.442 1.00 56.62 80 ASP A O 1
ATOM 577 N N . ASP A 1 81 ? -4.339 15.233 -17.584 1.00 54.72 81 ASP A N 1
ATOM 578 C CA . ASP A 1 81 ? -5.703 15.743 -17.324 1.00 54.72 81 ASP A CA 1
ATOM 579 C C . ASP A 1 81 ? -6.037 15.917 -15.821 1.00 54.72 81 ASP A C 1
ATOM 581 O O . ASP A 1 81 ? -7.144 16.326 -15.471 1.00 54.72 81 ASP A O 1
ATOM 585 N N . LEU A 1 82 ? -5.110 15.592 -14.909 1.00 57.12 82 LEU A N 1
ATOM 586 C CA . LEU A 1 82 ? -5.337 15.606 -13.451 1.00 57.12 82 LEU A CA 1
ATOM 587 C C . LEU A 1 82 ? -4.861 16.890 -12.740 1.00 57.12 82 LEU A C 1
ATOM 589 O O . LEU A 1 82 ? -4.926 16.958 -11.511 1.00 57.12 82 LEU A O 1
ATOM 593 N N . ASP A 1 83 ? -4.400 17.893 -13.493 1.00 50.75 83 ASP A N 1
ATOM 594 C CA . ASP A 1 83 ? -3.724 19.097 -12.982 1.00 50.75 83 ASP A CA 1
ATOM 595 C C . ASP A 1 83 ? -4.559 20.396 -13.097 1.00 50.75 83 ASP A C 1
ATOM 597 O O . ASP A 1 83 ? -4.013 21.488 -13.251 1.00 50.75 83 ASP A O 1
ATOM 601 N N . GLU A 1 84 ? -5.888 20.323 -12.970 1.00 50.72 84 GLU A N 1
ATOM 602 C CA . GLU A 1 84 ? -6.701 21.518 -12.680 1.00 50.72 84 GLU A CA 1
ATOM 603 C C . GLU A 1 84 ? -6.965 21.605 -11.165 1.00 50.72 84 GLU A C 1
ATOM 605 O O . GLU A 1 84 ? -7.711 20.789 -10.619 1.00 50.72 84 GLU A O 1
ATOM 610 N N . PRO A 1 85 ? -6.369 22.569 -10.436 1.00 48.12 85 PRO A N 1
ATOM 611 C CA . PRO A 1 85 ? -6.824 22.876 -9.091 1.00 48.12 85 PRO A CA 1
ATOM 612 C C . PRO A 1 85 ? -8.198 23.549 -9.173 1.00 48.12 85 PRO A C 1
ATOM 614 O O . PRO A 1 85 ? -8.359 24.538 -9.887 1.00 48.12 85 PRO A O 1
ATOM 617 N N . ASP A 1 86 ? -9.158 23.053 -8.390 1.00 47.34 86 ASP A N 1
ATOM 618 C CA . ASP A 1 86 ? -10.438 23.709 -8.111 1.00 47.34 86 ASP A CA 1
ATOM 619 C C . ASP A 1 86 ? -10.204 25.140 -7.582 1.00 47.34 86 ASP A C 1
ATOM 621 O O . ASP A 1 86 ? -10.103 25.389 -6.380 1.00 47.34 86 ASP A O 1
ATOM 625 N N . ALA A 1 87 ? -10.097 26.110 -8.488 1.00 47.12 87 ALA A N 1
ATOM 626 C CA . ALA A 1 87 ? -9.978 27.537 -8.193 1.00 47.12 87 ALA A CA 1
ATOM 627 C C . ALA A 1 87 ? -11.314 28.265 -8.421 1.00 47.12 87 ALA A C 1
ATOM 629 O O . ALA A 1 87 ? -11.344 29.405 -8.886 1.00 47.12 87 ALA A O 1
ATOM 630 N N . GLN A 1 88 ? -12.433 27.615 -8.090 1.00 48.47 88 GLN A N 1
ATOM 631 C CA . GLN A 1 88 ? -13.776 28.180 -8.234 1.00 48.47 88 GLN A CA 1
ATOM 632 C C . GLN A 1 88 ? -14.605 28.054 -6.945 1.00 48.47 88 GLN A C 1
ATOM 634 O O . GLN A 1 88 ? -15.783 27.773 -7.027 1.00 48.47 88 GLN A O 1
ATOM 639 N N . GLU A 1 89 ? -14.051 28.325 -5.758 1.00 46.25 89 GLU A N 1
ATOM 640 C CA . GLU A 1 89 ? -14.862 28.693 -4.573 1.00 46.25 89 GLU A CA 1
ATOM 641 C C . GLU A 1 89 ? -14.153 29.741 -3.692 1.00 46.25 89 GLU A C 1
ATOM 643 O O . GLU A 1 89 ? -13.970 29.586 -2.490 1.00 46.25 89 GLU A O 1
ATOM 648 N N . ALA A 1 90 ? -13.753 30.860 -4.299 1.00 44.84 90 ALA A N 1
ATOM 649 C CA . ALA A 1 90 ? -13.431 32.085 -3.564 1.00 44.84 90 ALA A CA 1
ATOM 650 C C . ALA A 1 90 ? -14.143 33.290 -4.196 1.00 44.84 90 ALA A C 1
ATOM 652 O O . ALA A 1 90 ? -13.542 34.299 -4.556 1.00 44.84 90 ALA A O 1
ATOM 653 N N . SER A 1 91 ? -15.460 33.177 -4.349 1.00 51.06 91 SER A N 1
ATOM 654 C CA . SER A 1 91 ? -16.339 34.339 -4.313 1.00 51.06 91 SER A CA 1
ATOM 655 C C . SER A 1 91 ? -17.491 34.003 -3.372 1.00 51.06 91 SER A C 1
ATOM 657 O O . SER A 1 91 ? -18.273 33.111 -3.670 1.00 51.06 91 SER A O 1
ATOM 659 N N . HIS A 1 92 ? -17.498 34.653 -2.204 1.00 43.78 92 HIS A N 1
ATOM 660 C CA . HIS A 1 92 ? -18.620 35.018 -1.318 1.00 43.78 92 HIS A CA 1
ATOM 661 C C . HIS A 1 92 ? -18.105 35.115 0.129 1.00 43.78 92 HIS A C 1
ATOM 663 O O . HIS A 1 92 ? -17.879 34.096 0.778 1.00 43.78 92 HI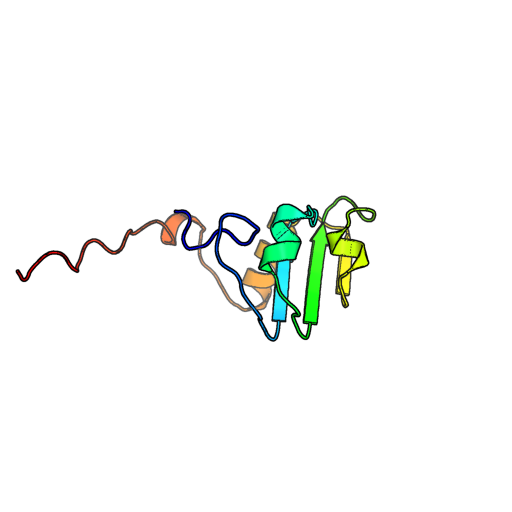S A O 1
ATOM 669 N N . GLY A 1 93 ? -17.949 36.350 0.625 1.00 40.88 93 GLY A N 1
ATOM 670 C CA . GLY A 1 93 ? -17.664 36.666 2.030 1.00 40.88 93 GLY A CA 1
ATOM 671 C C . GLY A 1 93 ? -16.637 37.764 2.211 1.00 40.88 93 GLY A C 1
ATOM 672 O O . GLY A 1 93 ? -15.519 37.420 2.642 1.00 40.88 93 GLY A O 1
#

Secondary structure (DSSP, 8-state):
--TT-BSTTSB----SEEEEES----HHHHHHH---SEEEEEES-TTSHHHHH-SEEEES-HHHHHHHHHHHTT----GGGG-----------

pLDDT: mean 84.77, std 17.97, range [40.88, 98.69]